Protein AF-A0A553JPZ7-F1 (afdb_monomer)

Mean predicted aligned error: 17.08 Å

Organism: Shewanella hanedai (NCBI:txid25)

pLDDT: mean 74.81, std 12.33, range [39.81, 96.75]

Structure (mmCIF, N/CA/C/O backbone):
data_AF-A0A553JPZ7-F1
#
_entry.id   AF-A0A553JPZ7-F1
#
loop_
_atom_site.group_PDB
_atom_site.id
_atom_site.type_symbol
_atom_site.label_atom_id
_atom_site.label_alt_id
_atom_site.label_comp_id
_atom_site.label_asym_id
_atom_site.label_entity_id
_atom_site.label_seq_id
_atom_site.pdbx_PDB_ins_code
_atom_site.Cartn_x
_atom_site.Cartn_y
_atom_site.Cartn_z
_atom_site.occupancy
_atom_site.B_iso_or_equiv
_atom_site.auth_seq_id
_atom_site.auth_comp_id
_atom_site.auth_asym_id
_atom_site.auth_atom_id
_atom_site.pdbx_PDB_model_num
ATOM 1 N N . MET A 1 1 ? 16.347 18.104 -25.621 1.00 39.81 1 MET A N 1
ATOM 2 C CA . MET A 1 1 ? 16.644 19.039 -24.516 1.00 39.81 1 MET A CA 1
ATOM 3 C C . MET A 1 1 ? 17.200 18.228 -23.365 1.00 39.81 1 MET A C 1
ATOM 5 O O . MET A 1 1 ? 16.672 17.153 -23.117 1.00 39.81 1 MET A O 1
ATOM 9 N N . SER A 1 2 ? 18.293 18.690 -22.755 1.00 49.78 2 SER A N 1
ATOM 10 C CA . SER A 1 2 ? 18.930 18.034 -21.610 1.00 49.78 2 SER A CA 1
ATOM 11 C C . SER A 1 2 ? 17.938 17.982 -20.447 1.00 49.78 2 SER A C 1
ATOM 13 O O . SER A 1 2 ? 17.619 19.010 -19.851 1.00 49.78 2 SER A O 1
ATOM 15 N N . LEU A 1 3 ? 17.390 16.796 -20.191 1.00 57.91 3 LEU A N 1
ATOM 16 C CA . LEU A 1 3 ? 16.718 16.480 -18.940 1.00 57.91 3 LEU A CA 1
ATOM 17 C C . LEU A 1 3 ? 17.833 16.334 -17.907 1.00 57.91 3 LEU A C 1
ATOM 19 O O . LEU A 1 3 ? 18.719 15.504 -18.092 1.00 57.91 3 LEU A O 1
ATOM 23 N N . PHE A 1 4 ? 17.815 17.173 -16.873 1.00 59.38 4 PHE A N 1
ATOM 24 C CA . PHE A 1 4 ? 18.654 17.033 -15.685 1.00 59.38 4 PHE A CA 1
ATOM 25 C C . PHE A 1 4 ? 18.797 15.549 -15.314 1.00 59.38 4 PHE A C 1
ATOM 27 O O . PHE A 1 4 ? 17.818 14.913 -14.923 1.00 59.38 4 PHE A O 1
ATOM 34 N N . GLY A 1 5 ? 20.001 14.990 -15.466 1.00 62.66 5 GLY A N 1
ATOM 35 C CA . GLY A 1 5 ? 20.300 13.649 -14.977 1.00 62.66 5 GLY A CA 1
ATOM 36 C C . GLY A 1 5 ? 20.121 13.650 -13.465 1.00 62.66 5 GLY A C 1
ATOM 37 O O . GLY A 1 5 ? 20.801 14.400 -12.765 1.00 62.66 5 GLY A O 1
ATOM 38 N N . MET A 1 6 ? 19.156 12.881 -12.963 1.00 68.50 6 MET A N 1
ATOM 39 C CA . MET A 1 6 ? 18.903 12.786 -11.529 1.00 68.50 6 MET A CA 1
ATOM 40 C C . MET A 1 6 ? 20.139 12.162 -10.861 1.00 68.50 6 MET A C 1
ATOM 42 O O . MET A 1 6 ? 20.524 11.060 -11.249 1.00 68.50 6 MET A O 1
ATOM 46 N N . PRO A 1 7 ? 20.772 12.829 -9.875 1.00 71.88 7 PRO A N 1
ATOM 47 C CA . PRO A 1 7 ? 22.142 12.537 -9.422 1.00 71.88 7 PRO A CA 1
ATOM 48 C C . PRO A 1 7 ? 22.327 11.202 -8.680 1.00 71.88 7 PRO A C 1
ATOM 50 O O . PRO A 1 7 ? 23.400 10.945 -8.142 1.00 71.88 7 PRO A O 1
ATOM 53 N N . PHE A 1 8 ? 21.297 10.356 -8.643 1.00 72.50 8 PHE A N 1
ATOM 54 C CA . PHE A 1 8 ? 21.289 9.090 -7.915 1.00 72.50 8 PHE A CA 1
ATOM 55 C C . PHE A 1 8 ? 20.814 7.899 -8.756 1.00 72.50 8 PHE A C 1
ATOM 57 O O . PHE A 1 8 ? 20.926 6.777 -8.276 1.00 72.50 8 PHE A O 1
ATOM 64 N N . VAL A 1 9 ? 20.336 8.105 -9.990 1.00 75.62 9 VAL A N 1
ATOM 65 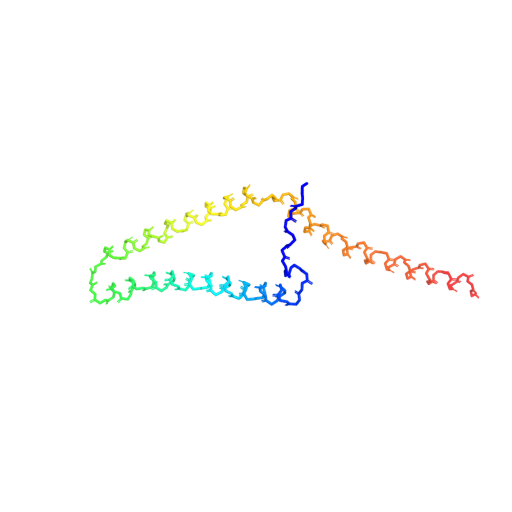C CA . VAL A 1 9 ? 19.835 7.024 -10.860 1.00 75.62 9 VAL A CA 1
ATOM 66 C C . VAL A 1 9 ? 20.915 5.951 -11.082 1.00 75.62 9 VAL A C 1
ATOM 68 O O . VAL A 1 9 ? 22.084 6.286 -11.265 1.00 75.62 9 VAL A O 1
ATOM 71 N N . ASP A 1 10 ? 20.528 4.673 -11.008 1.00 74.12 10 ASP A N 1
ATOM 72 C CA . ASP A 1 10 ? 21.400 3.489 -11.143 1.00 74.12 10 ASP A CA 1
ATOM 73 C C . ASP A 1 10 ? 22.547 3.378 -10.114 1.00 74.12 10 ASP A C 1
ATOM 75 O O . ASP A 1 10 ? 23.495 2.607 -10.285 1.00 74.12 10 ASP A O 1
ATOM 79 N N . THR A 1 11 ? 22.473 4.122 -9.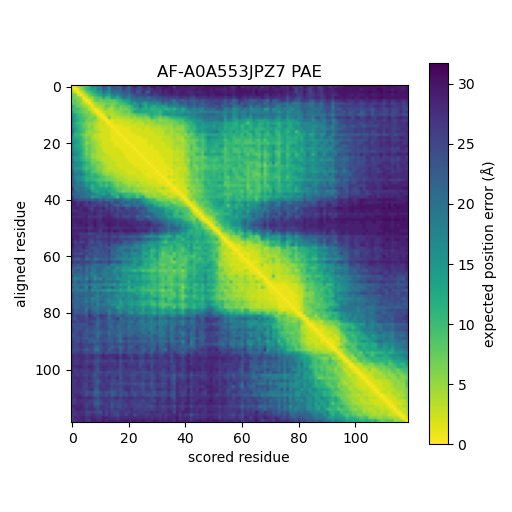006 1.00 84.12 11 THR A N 1
ATOM 80 C CA . THR A 1 11 ? 23.434 4.013 -7.898 1.00 84.12 11 THR A CA 1
ATOM 81 C C . THR A 1 11 ? 22.902 3.127 -6.766 1.00 84.12 11 THR A C 1
ATOM 83 O O . THR A 1 11 ? 21.698 2.919 -6.616 1.00 84.12 11 THR A O 1
ATOM 86 N N . GLY A 1 12 ? 23.787 2.650 -5.882 1.00 81.06 12 GLY A N 1
ATOM 87 C CA . GLY A 1 12 ? 23.368 1.897 -4.688 1.00 81.06 12 GLY A CA 1
ATOM 88 C C . GLY A 1 12 ? 22.426 2.682 -3.758 1.00 81.06 12 GLY A C 1
ATOM 89 O O . GLY A 1 12 ? 21.619 2.079 -3.052 1.00 81.06 12 GLY A O 1
ATOM 90 N N . ALA A 1 13 ? 22.476 4.020 -3.793 1.00 84.06 13 ALA A N 1
ATOM 91 C CA . ALA A 1 13 ? 21.542 4.878 -3.065 1.00 84.06 13 ALA A CA 1
ATOM 92 C C . ALA A 1 13 ? 20.120 4.812 -3.647 1.00 84.06 13 ALA A C 1
ATOM 94 O O . ALA A 1 13 ? 19.154 4.796 -2.888 1.00 84.06 13 ALA A O 1
ATOM 95 N N . ASP A 1 14 ? 19.985 4.714 -4.971 1.00 84.12 14 ASP A N 1
ATOM 96 C CA . ASP A 1 14 ? 18.692 4.540 -5.636 1.00 84.12 14 ASP A CA 1
ATOM 97 C C . ASP A 1 14 ? 18.078 3.175 -5.320 1.00 84.12 14 ASP A C 1
ATOM 99 O O . ASP A 1 14 ? 16.908 3.101 -4.947 1.00 84.12 14 ASP A O 1
ATOM 103 N N . THR A 1 15 ? 18.879 2.106 -5.309 1.00 86.75 15 THR A N 1
ATOM 104 C CA . THR A 1 15 ? 18.405 0.781 -4.867 1.00 86.75 15 THR A CA 1
ATOM 105 C C . THR A 1 15 ? 17.933 0.806 -3.409 1.00 86.75 15 THR A C 1
ATOM 107 O O . THR A 1 15 ? 16.871 0.271 -3.087 1.00 86.75 15 THR A O 1
ATOM 110 N N . ALA A 1 16 ? 18.680 1.465 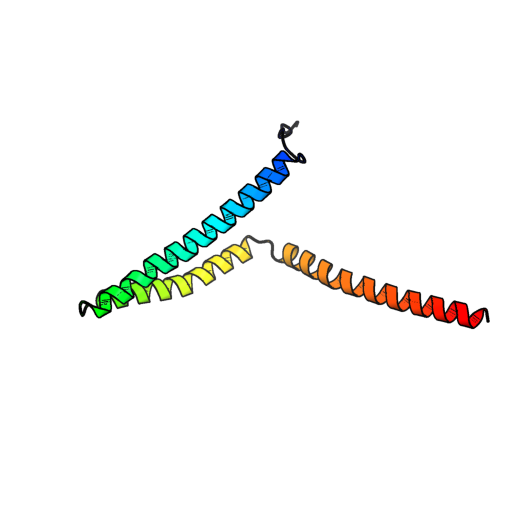-2.517 1.00 89.75 16 ALA A N 1
ATOM 111 C CA . ALA A 1 16 ? 18.279 1.615 -1.120 1.00 89.75 16 ALA A CA 1
ATOM 112 C C . ALA A 1 16 ? 16.966 2.404 -0.983 1.00 89.75 16 ALA A C 1
ATOM 114 O O . ALA A 1 16 ? 16.083 2.000 -0.225 1.00 89.75 16 ALA A O 1
ATOM 115 N N . LEU A 1 17 ? 16.804 3.491 -1.744 1.00 87.88 17 LEU A N 1
ATOM 116 C CA . LEU A 1 17 ? 15.589 4.301 -1.725 1.00 87.88 17 LEU A CA 1
ATOM 117 C C . LEU A 1 17 ? 14.374 3.517 -2.238 1.00 87.88 17 LEU A C 1
ATOM 119 O O . LEU A 1 17 ? 13.302 3.619 -1.646 1.00 87.88 17 LEU A O 1
ATOM 123 N N . HIS A 1 18 ? 14.541 2.681 -3.266 1.00 88.38 18 HIS A N 1
ATOM 124 C CA . HIS A 1 18 ? 13.490 1.784 -3.752 1.00 88.38 18 HIS A CA 1
ATOM 125 C C . HIS A 1 18 ? 13.068 0.753 -2.700 1.00 88.38 18 HIS A C 1
ATOM 127 O O . HIS A 1 18 ? 11.874 0.510 -2.525 1.00 88.38 18 HIS A O 1
ATOM 133 N N . ILE A 1 19 ? 14.017 0.178 -1.955 1.00 94.31 19 ILE A N 1
ATOM 134 C CA . ILE A 1 19 ? 13.712 -0.761 -0.864 1.00 94.31 19 ILE A CA 1
ATOM 135 C C . ILE A 1 19 ? 12.944 -0.050 0.253 1.00 94.31 19 ILE A C 1
ATOM 137 O O . ILE A 1 19 ? 11.930 -0.558 0.730 1.00 94.31 19 ILE A O 1
ATOM 141 N N . VAL A 1 20 ? 13.387 1.143 0.653 1.00 94.75 20 VAL A N 1
ATOM 142 C CA . VAL A 1 20 ? 12.682 1.945 1.661 1.00 94.75 20 VAL A CA 1
ATOM 143 C C . VAL A 1 20 ? 11.276 2.296 1.177 1.00 94.75 20 VAL A C 1
ATOM 145 O O . VAL A 1 20 ? 10.316 2.120 1.924 1.00 94.75 20 VAL A O 1
ATOM 148 N N . ALA A 1 21 ? 11.130 2.728 -0.077 1.00 90.31 21 ALA A N 1
ATOM 149 C CA . ALA A 1 21 ? 9.837 3.039 -0.673 1.00 90.31 21 ALA A CA 1
ATOM 150 C C . ALA A 1 21 ? 8.907 1.816 -0.697 1.00 90.31 21 ALA A C 1
ATOM 152 O O . ALA A 1 21 ? 7.735 1.940 -0.345 1.00 90.31 21 ALA A O 1
ATOM 153 N N . LEU A 1 22 ? 9.426 0.630 -1.033 1.00 93.62 22 LEU A N 1
ATOM 154 C CA . LEU A 1 22 ? 8.680 -0.628 -0.973 1.00 93.62 22 LEU A CA 1
ATOM 155 C C . LEU A 1 22 ? 8.176 -0.904 0.450 1.00 93.62 22 LEU A C 1
ATOM 157 O O . LEU A 1 22 ? 6.989 -1.161 0.644 1.00 93.62 22 LEU A O 1
ATOM 161 N N . VAL A 1 23 ? 9.061 -0.823 1.448 1.00 96.75 23 VAL A N 1
ATOM 162 C CA . VAL A 1 23 ? 8.712 -1.071 2.855 1.00 96.75 23 VAL A CA 1
ATOM 163 C C . VAL A 1 23 ? 7.654 -0.084 3.335 1.00 96.75 23 VAL A C 1
ATOM 165 O O . VAL A 1 23 ? 6.658 -0.499 3.925 1.00 96.75 23 VAL A O 1
ATOM 168 N N . VAL A 1 24 ? 7.832 1.209 3.051 1.00 95.75 24 VAL A N 1
ATOM 169 C CA . VAL A 1 24 ? 6.864 2.250 3.414 1.00 95.75 24 VAL A CA 1
ATOM 170 C C . VAL A 1 24 ? 5.526 1.993 2.731 1.00 95.75 24 VAL A C 1
ATOM 172 O O . VAL A 1 24 ? 4.501 2.031 3.401 1.00 95.75 24 VAL A O 1
ATOM 175 N N . MET A 1 25 ? 5.514 1.652 1.441 1.00 92.19 25 MET A N 1
ATOM 176 C CA . MET A 1 25 ? 4.274 1.370 0.721 1.00 92.19 25 MET A CA 1
ATOM 177 C C . MET A 1 25 ? 3.527 0.174 1.319 1.00 92.19 25 MET A C 1
ATOM 179 O O . MET A 1 25 ? 2.335 0.280 1.609 1.00 92.19 25 MET A O 1
ATOM 183 N N . VAL A 1 26 ? 4.218 -0.942 1.569 1.00 95.25 26 VAL A N 1
ATOM 184 C CA . VAL A 1 26 ? 3.613 -2.127 2.198 1.00 95.25 26 VAL A CA 1
ATOM 185 C C . VAL A 1 26 ? 3.104 -1.798 3.602 1.00 95.25 26 VAL A C 1
ATOM 187 O O . VAL A 1 26 ? 1.985 -2.179 3.954 1.00 95.25 26 VAL A O 1
ATOM 190 N N . ALA A 1 27 ? 3.878 -1.050 4.391 1.00 94.31 27 ALA A N 1
ATOM 191 C CA . ALA A 1 27 ? 3.477 -0.614 5.723 1.00 94.31 27 ALA A CA 1
ATOM 192 C C . ALA A 1 27 ? 2.232 0.282 5.678 1.00 94.31 27 ALA A C 1
ATOM 194 O O . ALA A 1 27 ? 1.309 0.064 6.457 1.00 94.31 27 ALA A O 1
ATOM 195 N N . THR A 1 28 ? 2.153 1.240 4.750 1.00 92.19 28 THR A N 1
ATOM 196 C CA . THR A 1 28 ? 0.987 2.119 4.586 1.00 92.19 28 THR A CA 1
ATOM 197 C C . THR A 1 28 ? -0.252 1.336 4.166 1.00 92.19 28 THR A C 1
ATOM 199 O O . THR A 1 28 ? -1.301 1.500 4.783 1.00 92.19 28 THR A O 1
ATOM 202 N N . VAL A 1 29 ? -0.145 0.445 3.176 1.00 91.19 29 VAL A N 1
ATOM 203 C CA . VAL A 1 29 ? -1.272 -0.398 2.740 1.00 91.19 29 VAL A CA 1
ATOM 204 C C . VAL A 1 29 ? -1.764 -1.277 3.891 1.00 91.19 29 VAL A C 1
ATOM 206 O O . VAL A 1 29 ? -2.965 -1.351 4.150 1.00 91.19 29 VAL A O 1
ATOM 209 N N . THR A 1 30 ? -0.838 -1.880 4.640 1.00 91.38 30 THR A N 1
ATOM 210 C CA . THR A 1 30 ? -1.167 -2.710 5.806 1.00 91.38 30 THR A CA 1
ATOM 211 C C . THR A 1 30 ? -1.800 -1.879 6.921 1.00 91.38 30 THR A C 1
ATOM 213 O O . THR A 1 30 ? -2.803 -2.292 7.493 1.00 91.38 30 THR A O 1
ATOM 216 N N . ALA A 1 31 ? -1.275 -0.686 7.210 1.00 89.75 31 ALA A N 1
ATOM 217 C CA . ALA A 1 31 ? -1.816 0.216 8.223 1.00 89.75 31 ALA A CA 1
ATOM 218 C C . ALA A 1 31 ? -3.226 0.706 7.870 1.00 89.75 31 ALA A C 1
ATOM 220 O O . ALA A 1 31 ? -4.077 0.778 8.752 1.00 89.75 31 ALA A O 1
ATOM 221 N N . VAL A 1 32 ? -3.503 0.986 6.592 1.00 87.81 32 VAL A N 1
ATOM 222 C CA . VAL A 1 32 ? -4.852 1.324 6.118 1.00 87.81 32 VAL A CA 1
ATOM 223 C C . VAL A 1 32 ? -5.783 0.120 6.248 1.00 87.81 32 VAL A C 1
ATOM 225 O O . VAL A 1 32 ? -6.876 0.273 6.782 1.00 87.81 32 VAL A O 1
ATOM 228 N N . GLY A 1 33 ? -5.353 -1.078 5.841 1.00 86.69 33 GLY A N 1
ATOM 229 C CA . GLY A 1 33 ? -6.152 -2.301 5.973 1.00 86.69 33 GLY A CA 1
ATOM 230 C C . GLY A 1 33 ? -6.475 -2.648 7.430 1.00 86.69 33 GLY A C 1
ATOM 231 O O . GLY A 1 33 ? -7.630 -2.895 7.772 1.00 86.69 33 GLY A O 1
ATOM 232 N N . VAL A 1 34 ? -5.475 -2.597 8.313 1.00 84.50 34 VAL A N 1
ATOM 233 C CA . VAL A 1 34 ? -5.637 -2.851 9.752 1.00 84.50 34 VAL A CA 1
ATOM 234 C C . VAL A 1 34 ? -6.436 -1.738 10.421 1.00 84.50 34 VAL A C 1
ATOM 236 O O . VAL A 1 34 ? -7.324 -2.032 11.211 1.00 84.50 34 VAL A O 1
ATOM 239 N N . GLY A 1 35 ? -6.174 -0.468 10.107 1.00 83.31 35 GLY A N 1
ATOM 240 C CA . GLY A 1 35 ? -6.944 0.665 10.622 1.00 83.31 35 GLY A CA 1
ATOM 241 C C . GLY A 1 35 ? -8.410 0.587 10.206 1.00 83.31 35 GLY A C 1
ATOM 242 O O . GLY A 1 35 ? -9.302 0.804 11.024 1.00 83.31 35 GLY A O 1
ATOM 243 N N . PHE A 1 36 ? -8.667 0.180 8.964 1.00 79.12 36 PHE A N 1
ATOM 244 C CA . PHE A 1 36 ? -10.007 -0.084 8.464 1.00 79.12 36 PHE A CA 1
ATOM 245 C C . PHE A 1 36 ? -10.680 -1.231 9.227 1.00 79.12 36 PHE A C 1
ATOM 247 O O . PHE A 1 36 ? -11.801 -1.048 9.703 1.00 79.12 36 PHE A O 1
ATOM 254 N N . TRP A 1 37 ? -9.989 -2.361 9.421 1.00 78.06 37 TRP A N 1
ATOM 255 C CA . TRP A 1 37 ? -10.485 -3.489 10.222 1.00 78.06 37 TRP A CA 1
ATOM 256 C C . TRP A 1 37 ? -10.797 -3.059 11.662 1.00 78.06 37 TRP A C 1
ATOM 258 O O . TRP A 1 37 ? -11.866 -3.361 12.185 1.00 78.06 37 TRP A O 1
ATOM 268 N N . LYS A 1 38 ? -9.907 -2.261 12.265 1.00 72.75 38 LYS A N 1
ATOM 269 C CA . LYS A 1 38 ? -10.004 -1.757 13.639 1.00 72.75 38 LYS A CA 1
ATOM 270 C C . LYS A 1 38 ? -11.160 -0.779 13.854 1.00 72.75 38 LYS A C 1
ATOM 272 O O . LYS A 1 38 ? -11.833 -0.794 14.880 1.00 72.75 38 LYS A O 1
ATOM 277 N N . ILE A 1 39 ? -11.412 0.090 12.882 1.00 73.56 39 ILE A N 1
ATOM 278 C CA . ILE A 1 39 ? -12.542 1.024 12.926 1.00 73.56 39 ILE A CA 1
ATOM 279 C C . ILE A 1 39 ? -13.866 0.270 12.745 1.00 73.56 39 ILE A C 1
ATOM 281 O O . ILE A 1 39 ? -14.863 0.626 13.373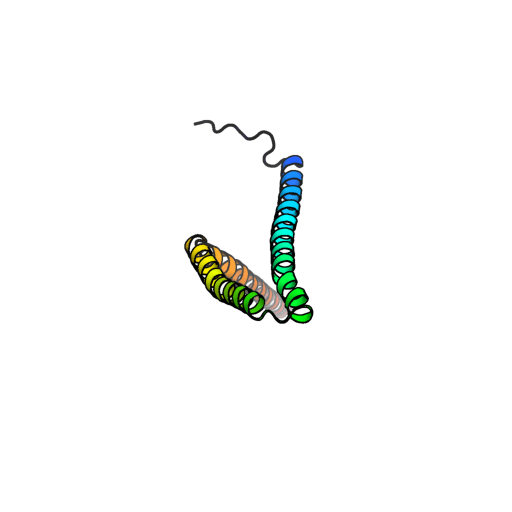 1.00 73.56 39 ILE A O 1
ATOM 285 N N . HIS A 1 40 ? -13.871 -0.801 11.947 1.00 68.38 40 HIS A N 1
ATOM 286 C CA . HIS A 1 40 ? -15.067 -1.600 11.680 1.00 68.38 40 HIS A CA 1
ATOM 287 C C . HIS A 1 40 ? -15.351 -2.699 12.721 1.00 68.38 40 HIS A C 1
ATOM 289 O O . HIS A 1 40 ? -16.489 -3.156 12.791 1.00 68.38 40 HIS A O 1
ATOM 295 N N . GLU A 1 41 ? -14.395 -3.095 13.569 1.00 65.75 41 GLU A N 1
ATOM 296 C CA . GLU A 1 41 ? -14.619 -4.031 14.694 1.00 65.75 41 GLU A CA 1
ATOM 297 C C . GLU A 1 41 ? -15.187 -3.352 15.961 1.00 65.75 41 GLU A C 1
ATOM 299 O O . GLU A 1 41 ? -15.883 -3.981 16.756 1.00 65.75 41 GLU A O 1
ATOM 304 N N . LEU A 1 42 ? -14.962 -2.047 16.146 1.00 60.09 42 LEU A N 1
ATOM 305 C CA . LEU A 1 42 ? -15.525 -1.249 17.247 1.00 60.09 42 LEU A CA 1
ATOM 306 C C . LEU A 1 42 ? -17.063 -1.306 17.418 1.00 60.09 42 LEU A C 1
ATOM 308 O O . LEU A 1 42 ? -17.523 -1.384 18.562 1.00 60.09 42 LEU A O 1
ATOM 312 N N . PRO A 1 43 ? -17.886 -1.268 16.358 1.00 57.75 43 PRO A N 1
ATOM 313 C CA . PRO A 1 43 ? -19.345 -1.299 16.492 1.00 57.75 43 PRO A CA 1
ATOM 314 C C . PRO A 1 43 ? -19.904 -2.614 17.061 1.00 57.75 43 PRO A C 1
ATOM 316 O O . PRO A 1 43 ? -20.906 -2.577 17.778 1.00 57.75 43 PRO A O 1
ATOM 319 N N . ILE A 1 44 ? -19.246 -3.760 16.835 1.00 54.06 44 ILE A N 1
ATOM 320 C CA . ILE A 1 44 ? -19.733 -5.064 17.324 1.00 54.06 44 ILE A CA 1
ATOM 321 C C . ILE A 1 44 ? -19.594 -5.187 18.846 1.00 54.06 44 ILE A C 1
ATOM 323 O O . ILE A 1 44 ? -20.458 -5.744 19.521 1.00 54.06 44 ILE A O 1
ATOM 327 N N . ASN A 1 45 ? -18.544 -4.579 19.405 1.00 54.31 45 ASN A N 1
ATOM 328 C CA . ASN A 1 45 ? -18.265 -4.605 20.838 1.00 54.31 45 ASN A CA 1
ATOM 329 C C . ASN A 1 45 ? -19.105 -3.576 21.623 1.00 54.31 45 ASN A C 1
ATOM 331 O O . ASN A 1 45 ? -19.163 -3.626 22.853 1.00 54.31 45 ASN A O 1
ATOM 335 N N . LYS A 1 46 ? -19.761 -2.643 20.914 1.00 52.06 46 LYS A N 1
ATOM 336 C CA . LYS A 1 46 ? -20.685 -1.652 21.484 1.00 52.06 46 LYS A CA 1
ATOM 337 C C . LYS A 1 46 ? -22.140 -2.128 21.496 1.00 52.06 46 LYS A C 1
ATOM 339 O O . LYS A 1 46 ? -22.845 -1.836 22.452 1.00 52.06 46 LYS A O 1
ATOM 344 N N . ALA A 1 47 ? -22.560 -2.919 20.507 1.00 50.31 47 ALA A N 1
ATOM 345 C CA . ALA A 1 47 ? -23.918 -3.472 20.436 1.00 50.31 47 ALA A CA 1
ATOM 346 C C . ALA A 1 47 ? -24.214 -4.545 21.503 1.00 50.31 47 ALA A C 1
ATOM 348 O O . ALA A 1 47 ? -25.368 -4.771 21.842 1.00 50.31 47 ALA A O 1
ATOM 349 N N . HIS A 1 48 ? -23.188 -5.202 22.055 1.00 52.97 48 HIS A N 1
ATOM 350 C CA . HIS A 1 48 ? -23.373 -6.234 23.084 1.00 52.97 48 HIS A CA 1
ATOM 351 C C . HIS A 1 48 ? -23.478 -5.678 24.515 1.00 52.97 48 HIS A C 1
ATOM 353 O O . HIS A 1 48 ? -23.775 -6.425 25.443 1.00 52.97 48 HIS A O 1
ATOM 359 N N . LYS A 1 49 ? -23.193 -4.382 24.713 1.00 51.69 49 LYS A N 1
ATOM 360 C CA . LYS A 1 49 ? -23.237 -3.727 26.032 1.00 51.69 49 LYS A CA 1
ATOM 361 C C . LYS A 1 49 ? -24.451 -2.822 26.218 1.00 51.69 49 LYS A C 1
ATOM 363 O O . LYS A 1 49 ? -24.873 -2.626 27.350 1.00 51.69 49 LYS A O 1
ATOM 368 N N . GLU A 1 50 ? -25.008 -2.294 25.133 1.00 52.81 50 GLU A N 1
ATOM 369 C CA . GLU A 1 50 ? -26.162 -1.397 25.140 1.00 52.81 50 GLU A CA 1
ATOM 370 C C . GLU A 1 50 ? -26.985 -1.710 23.884 1.00 52.81 50 GLU A C 1
ATOM 372 O O . GLU A 1 50 ? -26.446 -1.662 22.783 1.00 52.81 50 GLU A O 1
ATOM 377 N N . ASP A 1 51 ? -28.254 -2.070 24.051 1.00 52.84 51 ASP A N 1
ATOM 378 C CA . ASP A 1 51 ? -29.209 -2.662 23.092 1.00 52.84 51 ASP A CA 1
ATOM 379 C C . ASP A 1 51 ? -29.559 -1.764 21.865 1.00 52.84 51 ASP A C 1
ATOM 381 O O . ASP A 1 51 ? -30.716 -1.522 21.525 1.00 52.84 51 ASP A O 1
ATOM 385 N N . HIS A 1 52 ? -28.561 -1.173 21.201 1.00 56.44 52 HIS A N 1
ATOM 386 C CA . HIS A 1 52 ? -28.708 -0.178 20.136 1.00 56.44 52 HIS A CA 1
ATOM 387 C C . HIS A 1 52 ? -28.445 -0.786 18.753 1.00 56.44 52 HIS A C 1
ATOM 389 O O . HIS A 1 52 ? -27.386 -0.625 18.139 1.00 56.44 52 HIS A O 1
ATOM 395 N N . HIS A 1 53 ? -29.491 -1.410 18.213 1.00 57.56 53 HIS A N 1
ATOM 396 C CA . HIS A 1 53 ? -29.585 -1.956 16.851 1.00 57.56 53 HIS A CA 1
ATOM 397 C C . HIS A 1 53 ? -29.165 -0.964 15.736 1.00 57.56 53 HIS A C 1
ATOM 399 O O . HIS A 1 53 ? -28.757 -1.361 14.646 1.00 57.56 53 HIS A O 1
ATOM 405 N N . GLN A 1 54 ? -29.219 0.344 16.003 1.00 59.44 54 GLN A N 1
ATOM 406 C CA . GLN A 1 54 ? -28.889 1.403 15.041 1.00 59.44 54 GLN A CA 1
ATOM 407 C C . GLN A 1 54 ? -27.389 1.486 14.714 1.00 59.44 54 GLN A C 1
ATOM 409 O O . GLN A 1 54 ? -27.023 1.774 13.575 1.00 59.44 54 GLN A O 1
ATOM 414 N N . ILE A 1 55 ? -26.516 1.185 15.683 1.00 66.44 55 ILE A N 1
ATOM 415 C CA . ILE A 1 55 ? -25.061 1.174 15.463 1.00 66.44 55 ILE A CA 1
ATOM 416 C C . ILE A 1 55 ? -24.665 -0.051 14.616 1.00 66.44 55 ILE A C 1
ATOM 418 O O . ILE A 1 55 ? -23.793 0.044 13.757 1.00 66.44 55 ILE A O 1
ATOM 422 N N . GLY A 1 56 ? -25.355 -1.184 14.789 1.00 64.38 56 GLY A N 1
ATOM 423 C CA . GLY A 1 56 ? -25.172 -2.366 13.941 1.00 64.38 56 GLY A CA 1
ATOM 424 C C . GLY A 1 56 ? -25.642 -2.144 12.499 1.00 64.38 56 GLY A C 1
ATOM 425 O O . GLY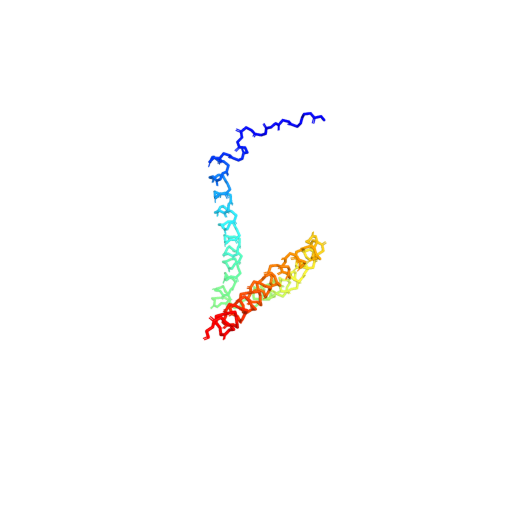 A 1 56 ? -24.952 -2.539 11.560 1.00 64.38 56 GLY A O 1
ATOM 426 N N . LEU A 1 57 ? -26.770 -1.447 12.313 1.00 73.06 57 LEU A N 1
ATOM 427 C CA . LEU A 1 57 ? -27.304 -1.103 10.990 1.00 73.06 57 LEU A CA 1
ATOM 428 C C . LEU A 1 57 ? -26.369 -0.193 10.191 1.00 73.06 57 LEU A C 1
ATOM 430 O O . LEU A 1 57 ? -26.149 -0.448 9.008 1.00 73.06 57 LEU A O 1
ATOM 434 N N . ILE A 1 58 ? -25.790 0.837 10.816 1.00 76.75 58 ILE A N 1
ATOM 435 C CA . ILE A 1 58 ? -24.859 1.714 10.098 1.00 76.75 58 ILE A CA 1
ATOM 436 C C . ILE A 1 58 ? -23.592 0.964 9.691 1.00 76.75 58 ILE A C 1
ATOM 438 O O . ILE A 1 58 ? -23.141 1.121 8.566 1.00 76.75 58 ILE A O 1
ATOM 442 N N . THR A 1 59 ? -23.077 0.069 10.537 1.00 74.25 59 THR A N 1
ATOM 443 C CA . THR A 1 59 ? -21.933 -0.786 10.193 1.00 74.25 59 THR A CA 1
ATOM 444 C C . THR A 1 59 ? -22.247 -1.754 9.061 1.00 74.25 59 THR A C 1
ATOM 446 O O . THR A 1 59 ? -21.436 -1.891 8.148 1.00 74.25 59 THR A O 1
ATOM 449 N N . ALA A 1 60 ? -23.416 -2.396 9.075 1.00 77.69 60 ALA A N 1
ATOM 450 C CA . ALA A 1 60 ? -23.845 -3.257 7.977 1.00 77.69 60 ALA A CA 1
ATOM 451 C C . ALA A 1 60 ? -23.945 -2.472 6.658 1.00 77.69 60 ALA A C 1
ATOM 453 O O . ALA A 1 60 ? -23.507 -2.958 5.614 1.00 77.69 60 ALA A O 1
ATOM 454 N N . LEU A 1 61 ? -24.445 -1.233 6.713 1.00 83.94 61 LEU A N 1
ATOM 455 C CA . LEU A 1 61 ? -24.511 -0.345 5.556 1.00 83.94 61 LEU A CA 1
ATOM 456 C C . LEU A 1 61 ? -23.112 0.028 5.034 1.00 83.94 61 LEU A C 1
ATOM 458 O O . LEU A 1 61 ? -22.906 0.015 3.820 1.00 83.94 61 LEU A O 1
ATOM 462 N N . THR A 1 62 ? -22.130 0.282 5.908 1.00 80.75 62 THR A N 1
ATOM 463 C CA . THR A 1 62 ? -20.736 0.522 5.489 1.00 80.75 62 THR A CA 1
ATOM 464 C C . THR A 1 62 ? -20.101 -0.723 4.880 1.00 80.75 62 THR A C 1
ATOM 466 O O . THR A 1 62 ? -19.421 -0.617 3.865 1.00 80.75 62 THR A O 1
ATOM 469 N N . TRP A 1 63 ? -20.348 -1.904 5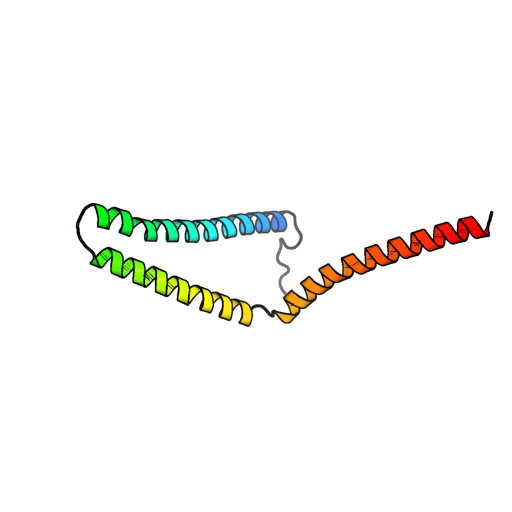.452 1.00 81.69 63 TRP A N 1
ATOM 470 C CA . TRP A 1 63 ? -19.844 -3.176 4.928 1.00 81.69 63 TRP A CA 1
ATOM 471 C C . TRP A 1 63 ? -20.396 -3.480 3.535 1.00 81.69 63 TRP A C 1
ATOM 473 O O . TRP A 1 63 ? -19.635 -3.824 2.636 1.00 81.69 63 TRP A O 1
ATOM 483 N N . ILE A 1 64 ? -21.700 -3.295 3.325 1.00 83.44 64 ILE A N 1
ATOM 484 C CA . ILE A 1 64 ? -22.333 -3.488 2.014 1.00 83.44 64 ILE A CA 1
ATOM 485 C C . ILE A 1 64 ? -21.834 -2.445 1.008 1.00 83.44 64 ILE A C 1
ATOM 487 O O . ILE A 1 64 ? -21.480 -2.800 -0.114 1.00 83.44 64 ILE A O 1
ATOM 491 N N . GLY A 1 65 ? -21.735 -1.173 1.408 1.00 83.94 65 GLY A N 1
ATOM 492 C CA . GLY A 1 65 ? -21.168 -0.118 0.567 1.00 83.94 65 GLY A CA 1
ATOM 493 C C . GLY A 1 65 ? -19.714 -0.398 0.187 1.00 83.94 65 GLY A C 1
ATOM 494 O O . GLY A 1 65 ? -19.334 -0.216 -0.965 1.00 83.94 65 GLY A O 1
ATOM 495 N N . PHE A 1 66 ? -18.919 -0.926 1.114 1.00 82.19 66 PHE A N 1
ATOM 496 C CA . PHE A 1 66 ? -17.532 -1.311 0.879 1.00 82.19 66 PHE A CA 1
ATOM 497 C C . PHE A 1 66 ? -17.418 -2.501 -0.081 1.00 82.19 66 PHE A C 1
ATOM 499 O O . PHE A 1 66 ? -16.653 -2.422 -1.041 1.00 82.19 66 PHE A O 1
ATOM 506 N N . VAL A 1 67 ? -18.236 -3.547 0.111 1.00 85.06 67 VAL A N 1
ATOM 507 C CA . VAL A 1 67 ? -18.355 -4.714 -0.790 1.00 85.06 67 VAL A CA 1
ATOM 508 C C . VAL A 1 67 ? -18.942 -4.333 -2.159 1.00 85.06 67 VAL A C 1
ATOM 510 O O . VAL A 1 67 ? -18.773 -5.049 -3.138 1.00 85.06 67 VAL A O 1
ATOM 513 N N . TRP A 1 68 ? -19.577 -3.180 -2.301 1.00 86.75 68 TRP A N 1
ATOM 514 C CA . TRP A 1 68 ? -19.913 -2.653 -3.621 1.00 86.75 68 TRP A CA 1
ATOM 515 C C . TRP A 1 68 ? -18.778 -1.800 -4.207 1.00 86.75 68 TRP A C 1
ATOM 517 O O . TRP A 1 68 ? -18.468 -1.880 -5.394 1.00 86.75 68 TRP A O 1
ATOM 527 N N . HIS A 1 69 ? -18.110 -1.002 -3.374 1.00 83.88 69 HIS A N 1
ATOM 528 C CA . HIS A 1 69 ? -17.101 -0.036 -3.801 1.00 83.88 69 HIS A CA 1
ATOM 529 C C . HIS A 1 69 ? -15.781 -0.679 -4.257 1.00 83.88 69 HIS A C 1
ATOM 531 O O . HIS A 1 69 ? -15.176 -0.190 -5.208 1.00 83.88 69 HIS A O 1
ATOM 537 N N . TRP A 1 70 ? -15.336 -1.797 -3.668 1.00 87.88 70 TRP A N 1
ATOM 538 C CA . TRP A 1 70 ? -14.113 -2.482 -4.136 1.00 87.88 70 TRP A CA 1
ATOM 539 C C . TRP A 1 70 ? -14.215 -2.962 -5.595 1.00 87.88 70 TRP A C 1
ATOM 541 O O . TRP A 1 70 ? -13.215 -2.928 -6.311 1.00 87.88 70 TRP A O 1
ATOM 551 N N . VAL A 1 71 ? -15.416 -3.325 -6.069 1.00 87.69 71 VAL A N 1
ATOM 552 C CA . VAL A 1 71 ? -15.657 -3.678 -7.481 1.00 87.69 71 VAL A CA 1
ATOM 553 C C . VAL A 1 71 ? -15.400 -2.477 -8.393 1.00 87.69 71 VAL A C 1
ATOM 555 O O . VAL A 1 71 ? -14.796 -2.623 -9.454 1.00 87.69 71 VAL A O 1
ATOM 558 N N . TRP A 1 72 ? -15.782 -1.274 -7.961 1.00 90.31 72 TRP A N 1
ATOM 559 C CA . TRP A 1 72 ? -15.485 -0.038 -8.687 1.00 90.31 72 TRP A CA 1
ATOM 560 C C . TRP A 1 72 ? -13.991 0.273 -8.717 1.00 90.31 72 TRP A C 1
ATOM 562 O O . TRP A 1 72 ? -13.465 0.620 -9.773 1.00 90.31 72 TRP A O 1
ATOM 572 N N . VAL A 1 73 ? -13.294 0.109 -7.589 1.00 86.00 73 VAL A N 1
ATOM 573 C CA . VAL A 1 73 ? -11.835 0.286 -7.531 1.00 86.00 73 VAL A CA 1
ATOM 574 C C . VAL A 1 73 ? -11.137 -0.682 -8.490 1.00 86.00 73 VAL A C 1
ATOM 576 O O . VAL A 1 73 ? -10.256 -0.257 -9.234 1.00 86.00 73 VAL A O 1
ATOM 579 N N . LEU A 1 74 ? -11.565 -1.950 -8.548 1.00 86.31 74 LEU A N 1
ATOM 580 C CA . LEU A 1 74 ? -11.046 -2.918 -9.519 1.00 86.31 74 LEU A CA 1
ATOM 581 C C . LEU A 1 74 ? -11.347 -2.520 -10.966 1.00 86.31 74 LEU A C 1
ATOM 583 O O . LEU A 1 74 ? -10.462 -2.629 -11.807 1.00 86.31 74 LEU A O 1
ATOM 587 N N . ALA A 1 75 ? -12.550 -2.028 -11.267 1.00 86.88 75 ALA A N 1
ATOM 588 C CA . ALA A 1 75 ? -12.901 -1.590 -12.616 1.00 86.88 75 ALA A CA 1
ATOM 589 C C . ALA A 1 75 ? -12.030 -0.412 -13.085 1.00 86.88 75 ALA A C 1
ATOM 591 O O . ALA A 1 75 ? -11.529 -0.421 -14.207 1.00 86.88 75 ALA A O 1
ATOM 592 N N . VAL A 1 76 ? -11.794 0.574 -12.215 1.00 83.75 76 VAL A N 1
ATOM 593 C CA . VAL A 1 76 ? -10.894 1.701 -12.504 1.00 83.75 76 VAL A CA 1
ATOM 594 C C . VAL A 1 76 ? -9.453 1.213 -12.638 1.00 83.75 76 VAL A C 1
ATOM 596 O O . VAL A 1 76 ? -8.773 1.591 -13.586 1.00 83.75 76 VAL A O 1
ATOM 599 N N . PHE A 1 77 ? -8.989 0.329 -11.753 1.00 84.81 77 PHE A N 1
ATOM 600 C CA . PHE A 1 77 ? -7.653 -0.255 -11.857 1.00 84.81 77 PHE A CA 1
ATOM 601 C C . PHE A 1 77 ? -7.463 -0.998 -13.184 1.00 84.81 77 PHE A C 1
ATOM 603 O O . PHE A 1 77 ? -6.467 -0.772 -13.854 1.00 84.81 77 PHE A O 1
ATOM 610 N N . VAL A 1 78 ? -8.433 -1.810 -13.612 1.00 81.50 78 VAL A N 1
ATOM 611 C CA . VAL A 1 78 ? -8.413 -2.511 -14.908 1.00 81.50 78 VAL A CA 1
ATOM 612 C C . VAL A 1 78 ? -8.499 -1.545 -16.093 1.00 81.50 78 VAL A C 1
ATOM 614 O O . VAL A 1 78 ? -7.931 -1.827 -17.139 1.00 81.50 78 VAL A O 1
ATOM 617 N N . ALA A 1 79 ? -9.182 -0.409 -15.955 1.00 81.56 79 ALA A N 1
ATOM 618 C CA . ALA A 1 79 ? -9.238 0.606 -17.006 1.00 81.56 79 ALA A CA 1
ATOM 619 C C . ALA A 1 79 ? -7.923 1.397 -17.144 1.00 81.56 79 ALA A C 1
ATOM 621 O O . ALA A 1 79 ? -7.556 1.789 -18.250 1.00 81.56 79 ALA A O 1
ATOM 622 N N . PHE A 1 80 ? -7.223 1.652 -16.034 1.00 73.75 80 PHE A N 1
ATOM 623 C CA . PHE A 1 80 ? -5.957 2.396 -16.016 1.00 73.75 80 PHE A CA 1
ATOM 624 C C . PHE A 1 80 ? -4.732 1.512 -16.249 1.00 73.75 80 PHE A C 1
ATOM 626 O O . PHE A 1 80 ? -3.758 1.949 -16.864 1.00 73.75 80 PHE A O 1
ATOM 633 N N . VAL A 1 81 ? -4.755 0.274 -15.761 1.00 75.81 81 VAL A N 1
ATOM 634 C CA . VAL A 1 81 ? -3.769 -0.734 -16.125 1.00 75.81 81 VAL A CA 1
ATOM 635 C C . VAL A 1 81 ? -4.098 -1.160 -17.541 1.00 75.81 81 VAL A C 1
ATOM 637 O O . VAL A 1 81 ? -5.135 -1.760 -17.784 1.00 75.81 81 VAL A O 1
ATOM 640 N N . ASP A 1 82 ? -3.201 -0.851 -18.474 1.00 69.38 82 ASP A N 1
ATOM 641 C CA . ASP A 1 82 ? -3.244 -1.322 -19.858 1.00 69.38 82 ASP A CA 1
ATOM 642 C C . ASP A 1 82 ? -3.128 -2.859 -19.858 1.00 69.38 82 ASP A C 1
ATOM 644 O O . ASP A 1 82 ? -2.043 -3.444 -19.981 1.00 69.38 82 ASP A O 1
ATOM 648 N N . GLY A 1 83 ? -4.261 -3.512 -19.584 1.00 61.84 83 GLY A N 1
ATOM 649 C CA . GLY A 1 83 ? -4.358 -4.928 -19.261 1.00 61.84 83 GLY A CA 1
ATOM 650 C C . GLY A 1 83 ? -3.800 -5.783 -20.381 1.00 61.84 83 GLY A C 1
ATOM 651 O O . GLY A 1 83 ? -3.168 -6.794 -20.113 1.00 61.84 83 GLY A O 1
ATOM 652 N N . GLU A 1 84 ? -3.900 -5.334 -21.630 1.00 64.81 84 GLU A N 1
ATOM 653 C CA . GLU A 1 84 ? -3.316 -6.031 -22.769 1.00 64.81 84 GLU A CA 1
ATOM 654 C C . GLU A 1 84 ? -1.789 -6.108 -22.722 1.00 64.81 84 GLU A C 1
ATOM 656 O O . GLU A 1 84 ? -1.224 -7.111 -23.154 1.00 64.81 84 GLU A O 1
ATOM 661 N N . LYS A 1 85 ? -1.096 -5.072 -22.235 1.00 63.66 85 LYS A N 1
ATOM 662 C CA . LYS A 1 85 ? 0.371 -5.093 -22.109 1.00 63.66 85 LYS A CA 1
ATOM 663 C C . LYS A 1 85 ? 0.812 -5.943 -20.927 1.00 63.66 85 LYS A C 1
ATOM 665 O O . LYS A 1 85 ? 1.781 -6.690 -21.048 1.00 63.66 85 LYS A O 1
ATOM 670 N N . ALA A 1 86 ? 0.088 -5.858 -19.811 1.00 65.69 86 ALA A N 1
ATOM 671 C CA . ALA A 1 86 ? 0.342 -6.687 -18.637 1.00 65.69 86 ALA A CA 1
ATOM 672 C C . ALA A 1 86 ? 0.090 -8.178 -18.935 1.00 65.69 86 ALA A C 1
ATOM 674 O O . ALA A 1 86 ? 0.920 -9.024 -18.606 1.00 65.69 86 ALA A O 1
ATOM 675 N N . LEU A 1 87 ? -1.004 -8.492 -19.636 1.00 67.00 87 LEU A N 1
ATOM 676 C CA . LEU A 1 87 ? -1.383 -9.853 -20.011 1.00 67.00 87 LEU A CA 1
ATOM 677 C C . LEU A 1 87 ? -0.465 -10.424 -21.098 1.00 67.00 87 LEU A C 1
ATOM 679 O O . LEU A 1 87 ? -0.099 -11.593 -21.019 1.00 67.00 87 LEU A O 1
ATOM 683 N N . ARG A 1 88 ? -0.028 -9.605 -22.069 1.00 72.75 88 ARG A N 1
ATOM 684 C CA . ARG A 1 88 ? 0.998 -10.004 -23.049 1.00 72.75 88 ARG A CA 1
ATOM 685 C C . ARG A 1 88 ? 2.314 -10.361 -22.368 1.00 72.75 88 ARG A C 1
ATOM 687 O O . ARG A 1 88 ? 2.812 -11.450 -22.607 1.00 72.75 88 ARG A O 1
ATOM 694 N N . LYS A 1 89 ? 2.826 -9.515 -21.466 1.00 73.19 89 LYS A N 1
ATOM 695 C CA . LYS A 1 89 ? 4.057 -9.826 -20.719 1.00 73.19 89 LYS A CA 1
ATOM 696 C C . LYS A 1 89 ? 3.927 -11.092 -19.872 1.00 73.19 89 LYS A C 1
ATOM 698 O O . LYS A 1 89 ? 4.851 -11.892 -19.845 1.00 73.19 89 LYS A O 1
ATOM 703 N N . LEU A 1 90 ? 2.788 -11.294 -19.209 1.00 75.69 90 LEU A N 1
ATOM 704 C CA . LEU A 1 90 ? 2.557 -12.493 -18.401 1.00 75.69 90 LEU A CA 1
ATOM 705 C C . LEU A 1 90 ? 2.490 -13.766 -19.260 1.00 75.69 90 LEU A C 1
ATOM 707 O O . LEU A 1 90 ? 3.067 -14.788 -18.898 1.00 75.69 90 LEU A O 1
ATOM 711 N N . ARG A 1 91 ? 1.808 -13.695 -20.407 1.00 76.81 91 ARG A N 1
ATOM 712 C CA . ARG A 1 91 ? 1.729 -14.789 -21.380 1.00 76.81 91 ARG A CA 1
ATOM 713 C C . ARG A 1 91 ? 3.094 -15.097 -21.988 1.00 76.81 91 ARG A C 1
ATOM 715 O O . ARG A 1 91 ? 3.419 -16.267 -22.135 1.00 76.81 91 ARG A O 1
ATOM 722 N N . ASP A 1 92 ? 3.869 -14.079 -22.344 1.00 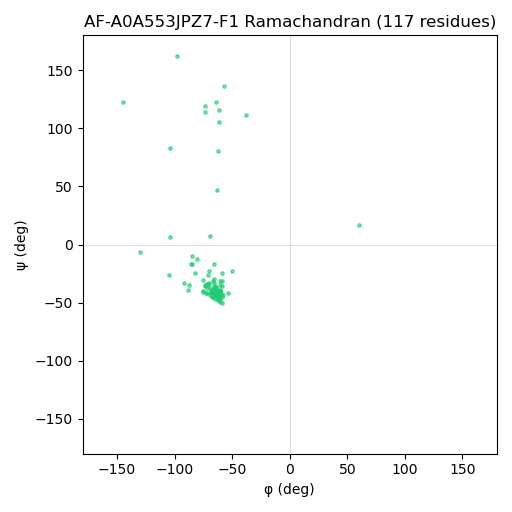74.75 92 ASP A N 1
ATOM 723 C CA . ASP A 1 92 ? 5.192 -14.267 -22.939 1.00 74.75 92 ASP A CA 1
ATOM 724 C C . ASP A 1 92 ? 6.137 -14.951 -21.931 1.00 74.75 92 ASP A C 1
ATOM 726 O O . ASP A 1 92 ? 6.761 -15.944 -22.284 1.00 74.75 92 ASP A O 1
ATOM 730 N N . ILE A 1 93 ? 6.119 -14.553 -20.649 1.00 76.25 93 ILE A N 1
ATOM 731 C CA . ILE A 1 93 ? 6.855 -15.246 -19.567 1.00 76.25 93 ILE A CA 1
ATOM 732 C C . ILE A 1 93 ? 6.414 -16.715 -19.426 1.00 76.25 93 ILE A C 1
ATOM 734 O O . ILE A 1 93 ? 7.219 -17.595 -19.119 1.00 76.25 93 ILE A O 1
ATOM 738 N N . TRP A 1 94 ? 5.126 -17.002 -19.630 1.00 76.81 94 TRP A N 1
ATOM 739 C CA . TRP A 1 94 ? 4.603 -18.363 -19.538 1.00 76.81 94 TRP A CA 1
ATOM 740 C C . TRP A 1 94 ? 4.976 -19.234 -20.750 1.00 76.81 94 TRP A C 1
ATOM 742 O O . TRP A 1 94 ? 5.356 -20.389 -20.558 1.00 76.81 94 TRP A O 1
ATOM 752 N N . HIS A 1 95 ? 4.929 -18.691 -21.972 1.00 70.44 95 HIS A N 1
ATOM 753 C CA . HIS A 1 95 ? 5.303 -19.410 -23.197 1.00 70.44 95 HIS A CA 1
ATOM 754 C C . HIS A 1 95 ? 6.819 -19.570 -23.380 1.00 70.44 95 HIS A C 1
ATOM 756 O O . HIS A 1 95 ? 7.261 -20.588 -23.914 1.00 70.44 95 HIS A O 1
ATOM 762 N N . GLU A 1 96 ? 7.633 -18.634 -22.893 1.00 62.56 96 GLU A N 1
ATOM 763 C CA . GLU A 1 96 ? 9.096 -18.760 -22.933 1.00 62.56 96 GLU A CA 1
ATOM 764 C C . GLU A 1 96 ? 9.564 -20.004 -22.154 1.00 62.56 96 GLU A C 1
ATOM 766 O O . GLU A 1 96 ? 10.459 -20.728 -22.585 1.00 62.56 96 GLU A O 1
ATOM 771 N N . LYS A 1 97 ? 8.873 -20.355 -21.058 1.00 60.69 97 LYS A N 1
ATOM 772 C CA . LYS A 1 97 ? 9.159 -21.583 -20.303 1.00 60.69 97 LYS A CA 1
ATOM 773 C C . LYS A 1 97 ? 8.858 -22.863 -21.094 1.00 60.69 97 LYS A C 1
ATOM 775 O O . LYS A 1 97 ? 9.548 -23.857 -20.881 1.00 60.69 97 LYS A O 1
ATOM 780 N N . SER A 1 98 ? 7.847 -22.872 -21.969 1.00 61.50 98 SER A N 1
ATOM 781 C CA . SER A 1 98 ? 7.556 -24.043 -22.813 1.00 61.50 98 SER A CA 1
ATOM 782 C C . SER A 1 98 ? 8.593 -24.231 -23.919 1.00 61.50 98 SER A C 1
ATOM 784 O O . SER A 1 98 ? 9.060 -25.350 -24.106 1.00 61.50 98 SER A O 1
ATOM 786 N N . GLU A 1 99 ? 9.035 -23.154 -24.576 1.00 64.56 99 GLU A N 1
ATOM 787 C CA . GLU A 1 99 ? 10.026 -23.264 -25.657 1.00 64.56 99 GLU A CA 1
ATOM 788 C C . GLU A 1 99 ? 11.391 -23.757 -25.158 1.00 64.56 99 GLU A C 1
ATOM 790 O O . GLU A 1 99 ? 12.046 -24.549 -25.836 1.00 64.56 99 GLU A O 1
ATOM 795 N N . LEU A 1 100 ? 11.804 -23.358 -23.948 1.00 68.31 100 LEU A N 1
ATOM 796 C CA . LEU A 1 100 ? 13.049 -23.843 -23.342 1.00 68.31 100 LEU A CA 1
ATOM 797 C C . LEU A 1 100 ? 13.012 -25.352 -23.045 1.00 68.31 100 LEU A C 1
ATOM 799 O O . LEU A 1 100 ? 14.021 -26.034 -23.221 1.00 68.31 100 LEU A O 1
ATOM 803 N N . ILE A 1 101 ? 11.861 -25.886 -22.624 1.00 71.44 101 ILE A N 1
ATOM 804 C CA . ILE A 1 101 ? 11.697 -27.321 -22.333 1.00 71.44 101 ILE A CA 1
ATOM 805 C C . ILE A 1 101 ? 11.668 -28.134 -23.632 1.00 71.44 101 ILE A C 1
ATOM 807 O O . ILE A 1 101 ? 12.326 -29.173 -23.717 1.00 71.44 101 ILE A O 1
ATOM 811 N N . ASP A 1 102 ? 10.970 -27.643 -24.657 1.00 73.69 102 ASP A N 1
ATOM 812 C CA . ASP A 1 102 ? 10.873 -28.324 -25.949 1.00 73.69 102 ASP A CA 1
ATOM 813 C C . ASP A 1 102 ? 12.222 -28.341 -26.685 1.00 73.69 102 ASP A C 1
ATOM 815 O O . ASP A 1 102 ? 12.625 -29.379 -27.214 1.00 73.69 102 ASP A O 1
ATOM 819 N N . GLN A 1 103 ? 12.980 -27.236 -26.662 1.00 72.38 103 GLN A N 1
ATOM 820 C CA . GLN A 1 103 ? 14.330 -27.218 -27.235 1.00 72.38 103 GLN A CA 1
ATOM 821 C C . GLN A 1 103 ? 15.297 -28.150 -26.502 1.00 72.38 103 GLN A C 1
ATOM 823 O O . GLN A 1 103 ? 16.119 -28.805 -27.145 1.00 72.38 103 GLN A O 1
ATOM 828 N N . GLN A 1 104 ? 15.206 -28.248 -25.174 1.00 76.25 104 GLN A N 1
ATOM 829 C CA . GLN A 1 104 ? 16.065 -29.146 -24.405 1.00 76.25 104 GLN A CA 1
ATOM 830 C C . GLN A 1 104 ? 15.769 -30.620 -24.734 1.00 76.25 104 GLN A C 1
ATOM 832 O O . GLN A 1 104 ? 16.699 -31.395 -24.960 1.00 76.25 104 GLN A O 1
ATOM 837 N N . ALA A 1 105 ? 14.490 -30.989 -24.863 1.00 75.50 105 ALA A N 1
ATOM 838 C CA . ALA A 1 105 ? 14.077 -32.343 -25.232 1.00 75.50 105 ALA A CA 1
ATOM 839 C C . ALA A 1 105 ? 14.499 -32.728 -26.665 1.00 75.50 105 ALA A C 1
ATOM 841 O O . ALA A 1 105 ? 14.939 -33.855 -26.901 1.00 75.50 105 ALA A O 1
ATOM 842 N N . ILE A 1 106 ? 14.409 -31.798 -27.622 1.00 78.62 106 ILE A N 1
ATOM 843 C CA . ILE A 1 106 ? 14.831 -32.033 -29.013 1.00 78.62 106 ILE A CA 1
ATOM 844 C C . ILE A 1 106 ? 16.356 -32.193 -29.103 1.00 78.62 106 ILE A C 1
ATOM 846 O O . ILE A 1 106 ? 16.836 -33.105 -29.782 1.00 78.62 106 ILE A O 1
ATOM 850 N N . ASN A 1 107 ? 17.120 -31.368 -28.380 1.00 78.88 107 ASN A N 1
ATOM 851 C CA . ASN A 1 107 ? 18.583 -31.444 -28.364 1.00 78.88 107 ASN A CA 1
ATOM 852 C C . ASN A 1 107 ? 19.096 -32.752 -27.733 1.00 78.88 107 ASN A C 1
ATOM 854 O O . ASN A 1 107 ? 20.029 -33.361 -28.260 1.00 78.88 107 ASN A O 1
ATOM 858 N N . GLU A 1 108 ? 18.470 -33.236 -26.654 1.00 77.00 108 GLU A N 1
ATOM 859 C CA . GLU A 1 108 ? 18.811 -34.534 -26.048 1.00 77.00 108 GLU A CA 1
ATOM 860 C C . GLU A 1 108 ? 18.516 -35.708 -26.998 1.00 77.00 108 GLU A C 1
ATOM 862 O O . GLU A 1 108 ? 19.325 -36.632 -27.123 1.00 77.00 108 GLU A O 1
ATOM 867 N N . GLN A 1 109 ? 17.400 -35.656 -27.732 1.00 75.81 109 GLN A N 1
ATOM 868 C CA . GLN A 1 109 ? 17.056 -36.679 -28.724 1.00 75.81 109 GLN A CA 1
ATOM 869 C C . GLN A 1 109 ? 17.989 -36.672 -29.938 1.00 75.81 109 GLN A C 1
ATOM 871 O O . GLN A 1 109 ? 18.354 -37.739 -30.436 1.00 75.81 109 GLN A O 1
ATOM 876 N N . GLN A 1 110 ? 18.397 -35.496 -30.418 1.00 76.44 110 GLN A N 1
ATOM 877 C CA . GLN A 1 110 ? 19.371 -35.394 -31.504 1.00 76.44 110 GLN A CA 1
ATOM 878 C C . GLN A 1 110 ? 20.751 -35.892 -31.072 1.00 76.44 110 GLN A C 1
ATOM 880 O O . GLN A 1 110 ? 21.358 -36.665 -31.810 1.00 76.44 110 GLN A O 1
ATOM 885 N N . SER A 1 111 ? 21.194 -35.553 -29.858 1.00 76.31 111 SER A N 1
ATOM 886 C CA . SER A 1 111 ? 22.461 -36.042 -29.309 1.00 76.31 111 SER A CA 1
ATOM 887 C C . SER A 1 111 ? 22.466 -37.569 -29.148 1.00 76.31 111 S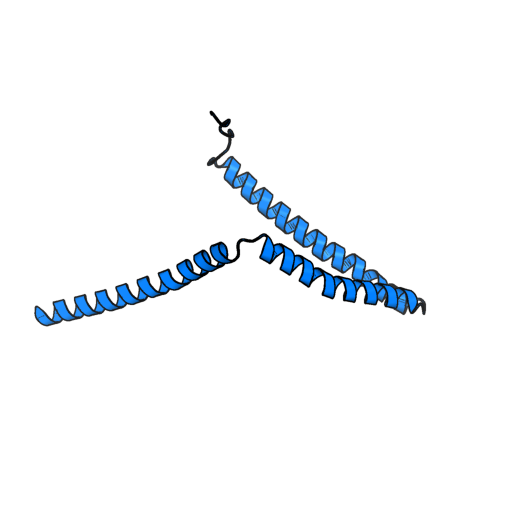ER A C 1
ATOM 889 O O . SER A 1 111 ? 23.405 -38.233 -29.583 1.00 76.31 111 SER A O 1
ATOM 891 N N . ALA A 1 112 ? 21.382 -38.162 -28.635 1.00 76.06 112 ALA A N 1
ATOM 892 C CA . ALA A 1 112 ? 21.254 -39.617 -28.519 1.00 76.06 112 ALA A CA 1
ATOM 893 C C . ALA A 1 112 ? 21.249 -40.328 -29.887 1.00 76.06 112 ALA A C 1
ATOM 895 O O . ALA A 1 112 ? 21.829 -41.406 -30.043 1.00 76.06 112 ALA A O 1
ATOM 896 N N . LYS A 1 113 ? 20.620 -39.719 -30.899 1.00 74.38 113 LYS A N 1
ATOM 897 C CA . LYS A 1 113 ? 20.559 -40.269 -32.258 1.00 74.38 113 LYS A CA 1
ATOM 898 C C . LYS A 1 113 ? 21.893 -40.147 -32.999 1.00 74.38 113 LYS A C 1
ATOM 900 O O . LYS A 1 113 ? 22.253 -41.049 -33.749 1.00 74.38 113 LYS A O 1
ATOM 905 N N . GLU A 1 114 ? 22.635 -39.068 -32.776 1.00 71.12 114 GLU A N 1
ATOM 906 C CA . GLU A 1 114 ? 23.973 -38.870 -33.337 1.00 71.12 114 GLU A CA 1
ATOM 907 C C . GLU A 1 114 ? 24.988 -39.850 -32.733 1.00 71.12 114 GLU A C 1
ATOM 909 O O . GLU A 1 114 ? 25.766 -40.458 -33.464 1.00 71.12 114 GLU A O 1
ATOM 914 N N . VAL A 1 115 ? 24.915 -40.103 -31.422 1.00 71.00 115 VAL A N 1
ATOM 915 C CA . VAL A 1 115 ? 25.738 -41.127 -30.757 1.00 71.00 115 VAL A CA 1
ATOM 916 C C . VAL A 1 115 ? 25.412 -42.534 -31.272 1.00 71.00 115 VAL A C 1
ATOM 918 O O . VAL A 1 115 ? 26.326 -43.320 -31.498 1.00 71.00 115 VAL A O 1
ATOM 921 N N . SER A 1 116 ? 24.136 -42.848 -31.523 1.00 69.31 116 SER A N 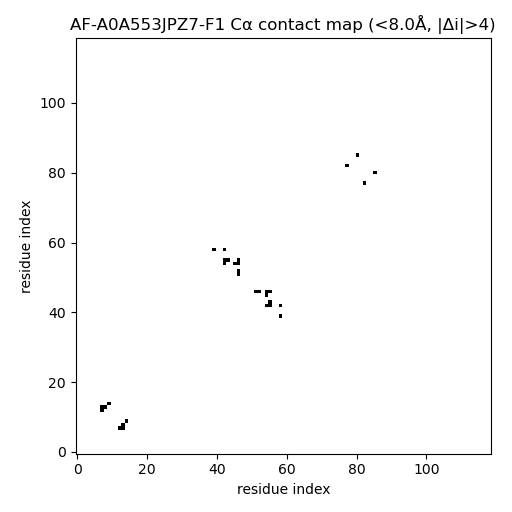1
ATOM 922 C CA . SER A 1 116 ? 23.727 -44.151 -32.072 1.00 69.31 116 SER A CA 1
ATOM 923 C C . SER A 1 116 ? 24.104 -44.359 -33.542 1.00 69.31 116 SER A C 1
ATOM 925 O O . SER A 1 116 ? 24.214 -45.505 -33.962 1.00 69.31 116 SER A O 1
ATOM 927 N N . ASN A 1 117 ? 24.240 -43.296 -34.335 1.00 69.06 117 ASN A N 1
ATOM 928 C CA . ASN A 1 117 ? 24.603 -43.398 -35.754 1.00 69.06 117 ASN A CA 1
ATOM 929 C C . ASN A 1 117 ? 26.121 -43.489 -35.980 1.00 69.06 117 ASN A C 1
ATOM 931 O O . ASN A 1 117 ? 26.549 -43.863 -37.069 1.00 69.06 117 ASN A O 1
ATOM 935 N N . ASN A 1 118 ? 26.915 -43.125 -34.971 1.00 64.62 118 ASN A N 1
ATOM 936 C CA . ASN A 1 118 ? 28.377 -43.132 -35.011 1.00 64.62 118 ASN A CA 1
ATOM 937 C C . ASN A 1 118 ? 28.996 -44.321 -34.239 1.00 64.62 118 ASN A C 1
ATOM 939 O O . ASN A 1 118 ? 30.217 -44.360 -34.076 1.00 64.62 118 ASN A O 1
ATOM 943 N N . ALA A 1 119 ? 28.167 -45.254 -33.755 1.00 55.47 119 ALA A N 1
ATOM 944 C CA . ALA A 1 119 ? 28.546 -46.495 -33.071 1.00 55.47 119 ALA A CA 1
ATOM 945 C C . ALA A 1 119 ? 28.253 -47.712 -33.960 1.00 55.47 119 ALA A C 1
ATOM 947 O O . ALA A 1 119 ? 29.077 -48.655 -33.940 1.00 55.47 119 ALA A O 1
#

Radius of gyration: 27.77 Å; Cα contacts (8 Å, |Δi|>4): 16; chains: 1; bounding box: 58×66×62 Å

Secondary structure (DSSP, 8-state):
------TTTTSHHHHHHHHHHHHHHHHHHHHHHHHHHHHHHHHHHHHTTS--HHHHHHHHHHHHHHHHHHHHHHHHHHHHTTHHHHHHHHHHHHHHHHHHHHHHHHHHHHHHHHHHH--

Sequence (119 aa):
MSLFGMPFVDTGADTALHIVALVVMVATVTAVGVGFWKIHELPINKAHKEDHHQIGLITALTWIGFVWHWVWVLAVFVAFVDGEKALRKLRDIWHEKSELIDQQAINEQQSAKEVSNNA

Solvent-accessible surface area (backbone atoms only — not comparable to full-atom values): 6818 Å² total; per-residue (Å²): 130,91,70,79,77,64,96,44,73,96,35,75,66,40,55,50,51,52,52,50,50,50,52,50,49,53,49,49,54,49,48,50,52,50,49,51,51,55,64,65,51,54,47,64,70,46,44,79,77,46,93,44,66,65,55,50,50,54,50,52,51,50,51,52,51,46,71,52,45,55,57,52,54,50,52,51,48,56,69,71,43,62,52,69,60,56,50,48,54,53,48,48,62,57,51,52,57,51,53,56,52,53,53,50,53,51,51,54,52,51,52,55,49,52,55,64,75,76,107

Foldseek 3Di:
DDDPDDPCPPHPVVVVVVVVVVVVVVVVVVCVVVVVVVVLVVLVVVCVPDVDVPSVVVSVVVVVVVVVVVVVVVVVVPVPPPVVVVVVVVVVVVVVVVVVVVVVVVVVVVVVVVVVVVD